Protein AF-A0A3Q0E3S2-F1 (afdb_monomer)

Sequence (79 aa):
YNWQATKASLKERFAFLFNSELLSDVRFVLGKGRGAAAAGGPQRIPAHRFVLAAGSAVFDAMFNGGMATTSAEIELPDV

pLDDT: mean 79.74, std 12.95, range [48.53, 92.38]

Foldseek 3Di:
DCVVVVAPDPVSVVVVCVQDLPPFQAWEWEDPDPPNVVPPDIDIGTDHLVSDLVVDVVSVCCCPNPPHDPDSYDYDDDD

Organism: Carlito syrichta (NCBI:txid1868482)

Structure (mmCIF, N/CA/C/O backbone):
data_AF-A0A3Q0E3S2-F1
#
_entry.id   AF-A0A3Q0E3S2-F1
#
loop_
_atom_site.group_PDB
_atom_site.id
_atom_site.type_symbol
_atom_site.la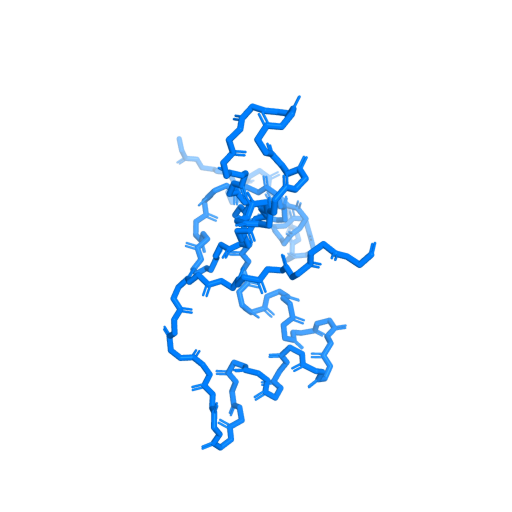bel_atom_id
_atom_site.label_alt_id
_atom_site.label_comp_id
_atom_site.label_asym_id
_atom_site.label_entity_id
_atom_site.label_seq_id
_atom_site.pdbx_PDB_ins_code
_atom_site.Cartn_x
_atom_site.Cartn_y
_atom_site.Cartn_z
_atom_site.occupancy
_atom_site.B_iso_or_equiv
_atom_site.auth_seq_id
_atom_site.auth_comp_id
_atom_site.auth_asym_id
_atom_site.auth_atom_id
_atom_site.pdbx_PDB_model_num
ATOM 1 N N . TYR A 1 1 ? -2.854 8.259 -19.788 1.00 59.06 1 TYR A N 1
ATOM 2 C CA . TYR A 1 1 ? -2.842 7.155 -18.809 1.00 59.06 1 TYR A CA 1
ATOM 3 C C . TYR A 1 1 ? -2.053 5.985 -19.384 1.00 59.06 1 TYR A C 1
ATOM 5 O O . TYR A 1 1 ? -2.603 5.209 -20.146 1.00 59.06 1 TYR A O 1
ATOM 13 N N . ASN A 1 2 ? -0.748 5.911 -19.100 1.00 84.25 2 ASN A N 1
ATOM 14 C CA . ASN A 1 2 ? 0.096 4.746 -19.408 1.00 84.25 2 ASN A CA 1
ATOM 15 C C . ASN A 1 2 ? 1.336 4.749 -18.497 1.00 84.25 2 ASN A C 1
ATOM 17 O O . ASN A 1 2 ? 2.478 4.702 -18.950 1.00 84.25 2 ASN A O 1
ATOM 21 N N . TRP A 1 3 ? 1.118 4.926 -17.192 1.00 85.62 3 TRP A N 1
ATOM 22 C CA . TRP A 1 3 ? 2.222 5.017 -16.236 1.00 85.62 3 TRP A CA 1
ATOM 23 C C . TRP A 1 3 ? 3.009 3.702 -16.189 1.00 85.62 3 TRP A C 1
ATOM 25 O O . TRP A 1 3 ? 4.223 3.742 -16.003 1.00 85.62 3 TRP A O 1
ATOM 35 N N . GLN A 1 4 ? 2.356 2.560 -16.447 1.00 86.25 4 GLN A N 1
ATOM 36 C CA . GLN A 1 4 ? 3.001 1.250 -16.489 1.00 86.25 4 GLN A CA 1
ATOM 37 C C . GLN A 1 4 ? 4.078 1.179 -17.574 1.00 86.25 4 GLN A C 1
ATOM 39 O O . GLN A 1 4 ? 5.159 0.666 -17.299 1.00 86.25 4 GLN A O 1
ATOM 44 N N . ALA A 1 5 ? 3.831 1.734 -18.769 1.00 86.88 5 ALA A N 1
ATOM 45 C CA . ALA A 1 5 ? 4.832 1.756 -19.838 1.00 86.88 5 ALA A CA 1
ATOM 46 C C . ALA A 1 5 ? 6.030 2.664 -19.527 1.00 86.88 5 ALA A C 1
ATOM 48 O O . ALA A 1 5 ? 7.096 2.490 -20.105 1.00 86.88 5 ALA A O 1
ATOM 49 N N . THR A 1 6 ? 5.891 3.607 -18.587 1.00 85.50 6 THR A N 1
ATOM 50 C CA . THR A 1 6 ? 6.998 4.477 -18.146 1.00 85.50 6 THR A CA 1
ATOM 51 C C . THR A 1 6 ? 7.860 3.862 -17.038 1.00 85.50 6 THR A C 1
ATOM 53 O O . THR A 1 6 ? 8.689 4.560 -16.450 1.00 85.50 6 THR A O 1
ATOM 56 N N . LYS A 1 7 ? 7.620 2.598 -16.665 1.00 86.88 7 LYS A N 1
ATOM 57 C CA . LYS A 1 7 ? 8.301 1.899 -15.566 1.00 86.88 7 LYS A CA 1
ATOM 58 C C . LYS A 1 7 ? 8.795 0.550 -16.085 1.00 86.88 7 LYS A C 1
ATOM 60 O O . LYS A 1 7 ? 7.992 -0.331 -16.399 1.00 86.88 7 LYS A O 1
ATOM 65 N N . ALA A 1 8 ? 10.109 0.391 -16.188 1.00 88.19 8 ALA A N 1
ATOM 66 C CA . ALA A 1 8 ? 10.740 -0.774 -16.801 1.00 88.19 8 ALA A CA 1
ATOM 67 C C . ALA A 1 8 ? 10.673 -2.009 -15.889 1.00 88.19 8 ALA A C 1
ATOM 69 O O . ALA A 1 8 ? 10.523 -3.134 -16.365 1.00 88.19 8 ALA A O 1
ATOM 70 N N . SER A 1 9 ? 10.713 -1.811 -14.571 1.00 90.44 9 SER A N 1
ATOM 71 C CA . SER A 1 9 ? 10.754 -2.896 -13.588 1.00 90.44 9 SER A CA 1
ATOM 72 C C . SER A 1 9 ? 9.522 -2.960 -12.683 1.00 90.44 9 SER A C 1
ATOM 74 O O . SER A 1 9 ? 8.799 -1.984 -12.475 1.00 90.44 9 SER A O 1
ATOM 76 N N . LEU A 1 10 ? 9.301 -4.136 -12.085 1.00 87.50 10 LEU A N 1
ATOM 77 C CA . LEU A 1 10 ? 8.274 -4.335 -11.059 1.00 87.50 10 LEU A CA 1
ATOM 78 C C . LEU A 1 10 ? 8.522 -3.425 -9.843 1.00 87.50 10 LEU A C 1
ATOM 80 O O . LEU A 1 10 ? 7.585 -2.833 -9.316 1.00 87.50 10 LEU A O 1
ATOM 84 N N . LYS A 1 11 ? 9.794 -3.258 -9.457 1.00 88.06 11 LYS A N 1
ATOM 85 C CA . LYS A 1 11 ? 10.226 -2.373 -8.369 1.00 88.06 11 LYS A CA 1
ATOM 86 C C . LYS A 1 11 ? 9.791 -0.927 -8.609 1.00 88.06 11 LYS A C 1
ATOM 88 O O . LYS A 1 11 ? 9.221 -0.311 -7.720 1.00 88.06 11 LYS A O 1
ATOM 93 N N . GLU A 1 12 ? 10.018 -0.397 -9.808 1.00 89.19 12 GLU A N 1
ATOM 94 C CA . GLU A 1 12 ? 9.609 0.967 -10.166 1.00 89.19 12 GLU A CA 1
ATOM 95 C C . GLU A 1 12 ? 8.090 1.127 -10.199 1.00 89.19 12 GLU A C 1
ATOM 97 O O . GLU A 1 12 ? 7.572 2.174 -9.816 1.00 89.19 12 GLU A O 1
ATOM 102 N N . ARG A 1 13 ? 7.362 0.090 -10.628 1.00 89.19 13 ARG A N 1
ATOM 103 C CA . ARG A 1 13 ? 5.896 0.098 -10.594 1.00 89.19 13 ARG A CA 1
ATOM 104 C C . ARG A 1 13 ? 5.368 0.142 -9.161 1.00 89.19 13 ARG A C 1
ATOM 106 O O . ARG A 1 13 ? 4.494 0.951 -8.880 1.00 89.19 13 ARG A O 1
ATOM 113 N N . PHE A 1 14 ? 5.928 -0.658 -8.253 1.00 87.50 14 PHE A N 1
ATOM 114 C CA . PHE A 1 14 ? 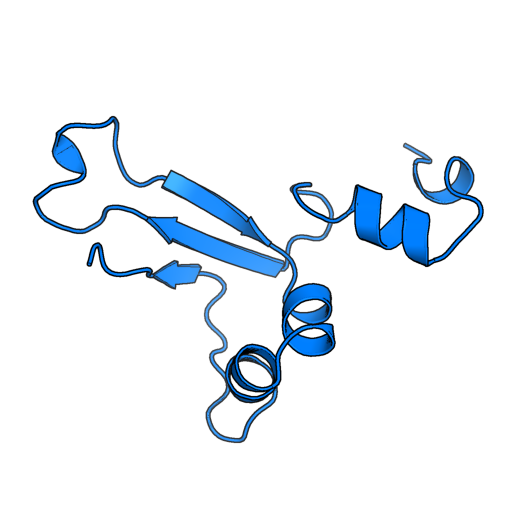5.555 -0.623 -6.836 1.00 87.50 14 PHE A CA 1
ATOM 115 C C . PHE A 1 14 ? 5.967 0.674 -6.144 1.00 87.50 14 PHE A C 1
ATOM 117 O O . PHE A 1 14 ? 5.185 1.208 -5.369 1.00 87.50 14 PHE A O 1
ATOM 124 N N . ALA A 1 15 ? 7.135 1.228 -6.472 1.00 86.75 15 ALA A N 1
ATOM 125 C CA . ALA A 1 15 ? 7.551 2.537 -5.976 1.00 86.75 15 ALA A CA 1
ATOM 126 C C . ALA A 1 15 ? 6.627 3.667 -6.460 1.00 86.75 15 ALA A C 1
ATOM 128 O O . ALA A 1 15 ? 6.398 4.619 -5.728 1.00 86.75 15 ALA A O 1
ATOM 129 N N . PHE A 1 16 ? 6.085 3.558 -7.678 1.00 86.75 16 PHE A N 1
ATOM 130 C CA . PHE A 1 16 ? 5.094 4.504 -8.194 1.00 86.75 16 PHE A CA 1
ATOM 131 C C . PHE A 1 16 ? 3.723 4.346 -7.525 1.00 86.75 16 PHE A C 1
ATOM 133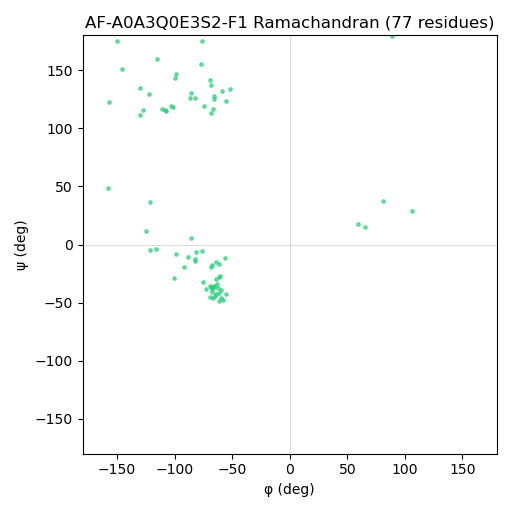 O O . PHE A 1 16 ? 3.037 5.337 -7.295 1.00 86.75 16 PHE A O 1
ATOM 140 N N . LEU A 1 17 ? 3.306 3.108 -7.244 1.00 86.19 17 LEU A N 1
ATOM 141 C CA . LEU A 1 17 ? 2.054 2.846 -6.534 1.00 86.19 17 LEU A CA 1
ATOM 142 C C . LEU A 1 17 ? 2.136 3.306 -5.078 1.00 86.19 17 LEU A C 1
ATOM 144 O O . LEU A 1 17 ? 1.165 3.845 -4.564 1.00 86.19 17 LEU A O 1
ATOM 148 N N . PHE A 1 18 ? 3.293 3.154 -4.435 1.00 80.06 18 PHE A N 1
ATOM 149 C CA . PHE A 1 18 ? 3.532 3.649 -3.086 1.00 80.06 18 PHE A CA 1
ATOM 150 C C . PHE A 1 18 ? 3.240 5.159 -3.004 1.00 80.06 18 PHE A C 1
ATOM 152 O O . PHE A 1 18 ? 3.796 5.946 -3.766 1.00 80.06 18 PHE A O 1
ATOM 159 N N . ASN A 1 19 ? 2.349 5.558 -2.090 1.00 70.69 19 ASN A N 1
ATOM 160 C CA . ASN A 1 19 ? 1.825 6.926 -1.932 1.00 70.69 19 ASN A CA 1
ATOM 161 C C . ASN A 1 19 ? 0.972 7.470 -3.099 1.00 70.69 19 ASN A C 1
ATOM 163 O O . ASN A 1 19 ? 0.706 8.671 -3.152 1.00 70.69 19 ASN A O 1
ATOM 167 N N . SER A 1 20 ? 0.507 6.618 -4.015 1.00 83.56 20 SER A N 1
ATOM 168 C CA . SER A 1 20 ? -0.497 6.979 -5.019 1.00 83.56 20 SER A CA 1
ATOM 169 C C . SER A 1 20 ? -1.887 6.509 -4.596 1.00 83.56 20 SER A C 1
ATOM 171 O O . SER A 1 20 ? -2.055 5.411 -4.071 1.00 83.56 20 SER A O 1
ATOM 173 N N . GLU A 1 21 ? -2.921 7.294 -4.897 1.00 87.19 21 GLU A N 1
ATOM 174 C CA . GLU A 1 21 ? -4.312 6.837 -4.760 1.00 87.19 21 GLU A CA 1
ATOM 175 C C . GLU A 1 21 ? -4.673 5.738 -5.769 1.00 87.19 21 GLU A C 1
ATOM 177 O O . GLU A 1 21 ? -5.653 5.007 -5.588 1.00 87.19 21 GLU A O 1
ATOM 182 N N . LEU A 1 22 ? -3.881 5.597 -6.834 1.00 87.69 22 LEU A N 1
ATOM 183 C CA . LEU A 1 22 ? -4.132 4.634 -7.889 1.00 87.69 22 LEU A CA 1
ATOM 184 C C . LEU A 1 22 ? -4.010 3.200 -7.359 1.00 87.69 22 LEU A C 1
ATOM 186 O O . LEU A 1 22 ? -2.979 2.815 -6.811 1.00 87.69 22 LEU A O 1
ATOM 190 N N . LEU A 1 23 ? -5.067 2.407 -7.563 1.00 87.06 23 LEU A N 1
ATOM 191 C CA . LEU A 1 23 ? -5.196 1.029 -7.067 1.00 87.06 23 LEU A CA 1
ATOM 192 C C . LEU A 1 23 ? -5.112 0.891 -5.534 1.00 87.06 23 LEU A C 1
ATOM 194 O O . LEU A 1 23 ? -4.889 -0.214 -5.049 1.00 87.06 23 LEU A O 1
ATOM 198 N N . SER A 1 24 ? -5.286 1.980 -4.776 1.00 89.56 24 SER A N 1
ATOM 199 C CA . SER A 1 24 ? -5.373 1.892 -3.316 1.00 89.56 24 SER A CA 1
ATOM 200 C C . SER A 1 24 ? -6.632 1.123 -2.901 1.00 89.56 24 SER A C 1
ATOM 202 O O . SER A 1 24 ? -7.740 1.419 -3.351 1.00 89.56 24 SER A O 1
ATOM 204 N N . ASP A 1 25 ? -6.454 0.113 -2.055 1.00 90.19 25 ASP A N 1
ATOM 205 C CA . ASP A 1 25 ? -7.503 -0.787 -1.554 1.00 90.19 25 ASP A CA 1
ATOM 206 C C . ASP A 1 25 ? -7.703 -0.661 -0.033 1.00 90.19 25 ASP A C 1
ATOM 208 O O . ASP A 1 25 ? -8.617 -1.262 0.538 1.00 90.19 25 ASP A O 1
ATOM 212 N N . VAL A 1 26 ? -6.881 0.158 0.627 1.00 90.38 26 VAL A N 1
ATOM 213 C CA . VAL A 1 26 ? -7.004 0.481 2.046 1.00 90.38 26 VAL A CA 1
ATOM 214 C C . VAL A 1 26 ? -6.577 1.921 2.321 1.00 90.38 26 VAL A C 1
ATOM 216 O O . VAL A 1 26 ? -5.762 2.499 1.602 1.00 90.38 26 VAL A O 1
ATOM 219 N N . ARG A 1 27 ? -7.153 2.533 3.356 1.00 89.69 27 ARG A N 1
ATOM 220 C CA . ARG A 1 27 ? -6.832 3.8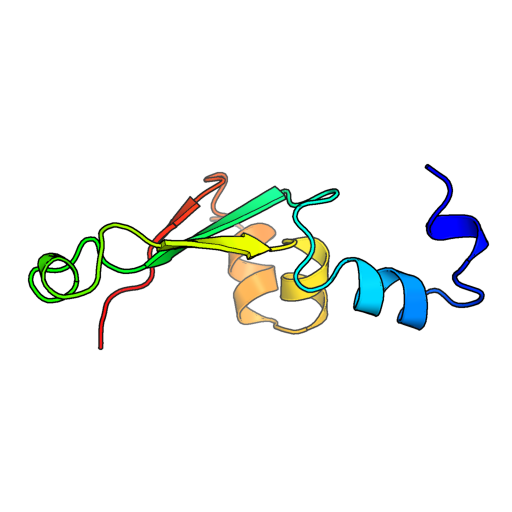93 3.795 1.00 89.69 27 ARG A CA 1
ATOM 221 C C . ARG A 1 27 ? -6.570 3.915 5.288 1.00 89.69 27 ARG A C 1
ATOM 223 O O . ARG A 1 27 ? -7.357 3.373 6.058 1.00 89.69 27 ARG A O 1
ATOM 230 N N . PHE A 1 28 ? -5.509 4.589 5.701 1.00 87.81 28 PHE A N 1
ATOM 231 C CA . PHE A 1 28 ? -5.289 4.892 7.109 1.00 87.81 28 PHE A CA 1
ATOM 232 C C . PHE A 1 28 ? -6.029 6.168 7.473 1.00 87.81 28 PHE A C 1
ATOM 234 O O . PHE A 1 28 ? -5.907 7.169 6.771 1.00 87.81 28 PHE A O 1
ATOM 241 N N . VAL A 1 29 ? -6.795 6.129 8.554 1.00 85.31 29 VAL A N 1
ATOM 242 C CA . VAL A 1 29 ? -7.515 7.278 9.095 1.00 85.31 29 VAL A CA 1
ATOM 243 C C . VAL A 1 29 ? -6.812 7.700 10.376 1.00 85.31 29 VAL A C 1
ATOM 245 O O . VAL A 1 29 ? -6.777 6.950 11.350 1.00 85.31 29 VAL A O 1
ATOM 248 N N . LEU A 1 30 ? -6.243 8.898 10.352 1.00 77.25 30 LEU A N 1
ATOM 249 C CA . LEU A 1 30 ? -5.600 9.540 11.493 1.00 77.25 30 LEU A CA 1
ATOM 250 C C . LEU A 1 30 ? -6.568 10.541 12.122 1.00 77.25 30 LEU A C 1
ATOM 252 O O . LEU A 1 30 ? -7.335 11.201 11.414 1.00 77.25 30 LEU A O 1
ATOM 256 N N . GLY A 1 31 ? -6.500 10.698 13.443 1.00 63.31 31 GLY A N 1
ATOM 257 C CA . GLY A 1 31 ? -7.081 11.863 14.095 1.00 63.31 31 GLY A CA 1
ATOM 258 C C . GLY A 1 31 ? -8.590 11.840 14.356 1.00 63.31 31 GLY A C 1
ATOM 259 O O . GLY A 1 31 ? -9.255 12.873 14.287 1.00 63.31 31 GLY A O 1
ATOM 260 N N . LYS A 1 32 ? -9.157 10.683 14.711 1.00 57.44 32 LYS A N 1
ATOM 261 C CA . LYS A 1 32 ? -10.459 10.650 15.412 1.00 57.44 32 LYS A CA 1
ATOM 262 C C . LYS A 1 32 ? -10.327 10.904 16.926 1.00 57.44 32 LYS A C 1
ATOM 264 O O . LYS A 1 32 ? -11.339 11.031 17.613 1.00 57.44 32 LYS A O 1
ATOM 269 N N . GLY A 1 33 ? -9.100 10.990 17.450 1.00 55.09 33 GLY A N 1
ATOM 270 C CA . GLY A 1 33 ? -8.807 11.313 18.846 1.00 55.09 33 GLY A CA 1
ATOM 271 C C . GLY A 1 33 ? -8.951 12.805 19.162 1.00 55.09 33 GLY A C 1
ATOM 272 O O . GLY A 1 33 ? -8.807 13.669 18.297 1.00 55.09 33 GLY A O 1
ATOM 273 N N . ARG A 1 34 ? -9.205 13.124 20.438 1.00 51.44 34 ARG A N 1
ATOM 274 C CA . ARG A 1 34 ? -9.473 14.482 20.965 1.00 51.44 34 ARG A CA 1
ATOM 275 C C . ARG A 1 34 ? -8.366 15.521 20.664 1.00 51.44 34 ARG A C 1
ATOM 277 O O . ARG A 1 34 ? -8.612 16.707 20.854 1.00 51.44 34 ARG A O 1
ATOM 284 N N . GLY A 1 35 ? -7.191 15.097 20.182 1.00 49.53 35 GLY A N 1
ATOM 285 C CA . GLY A 1 35 ? -6.058 15.950 19.796 1.00 49.53 35 GLY A CA 1
ATOM 286 C C . GLY A 1 35 ? -6.009 16.384 18.322 1.00 49.53 35 GLY A C 1
ATOM 287 O O . GLY A 1 35 ? -5.384 17.394 18.013 1.00 49.53 35 GLY A O 1
ATOM 288 N N . ALA A 1 36 ? -6.701 15.704 17.406 1.00 48.53 36 ALA A N 1
ATOM 289 C CA . ALA A 1 36 ? -6.608 15.992 15.968 1.00 48.53 36 ALA A CA 1
ATOM 290 C C . ALA A 1 36 ? -7.594 17.055 15.455 1.00 48.53 36 ALA A C 1
ATOM 292 O O . ALA A 1 36 ? -7.431 17.598 14.360 1.00 48.53 36 ALA A O 1
ATOM 293 N N . ALA A 1 37 ? -8.569 17.444 16.281 1.00 48.59 37 ALA A N 1
ATOM 294 C CA . ALA A 1 37 ? -9.387 18.629 16.026 1.00 48.59 37 ALA A CA 1
ATOM 295 C C . ALA A 1 37 ? -8.548 19.926 15.976 1.00 48.59 37 ALA A C 1
ATOM 297 O O . ALA A 1 37 ? -9.010 20.926 15.433 1.00 48.59 37 ALA A O 1
ATOM 298 N N . ALA A 1 38 ? -7.309 19.907 16.486 1.00 51.59 38 ALA A N 1
ATOM 299 C CA . ALA A 1 38 ? -6.388 21.039 16.437 1.00 51.59 38 ALA A CA 1
ATOM 300 C C . ALA A 1 38 ? -5.621 21.178 15.101 1.00 51.59 38 ALA A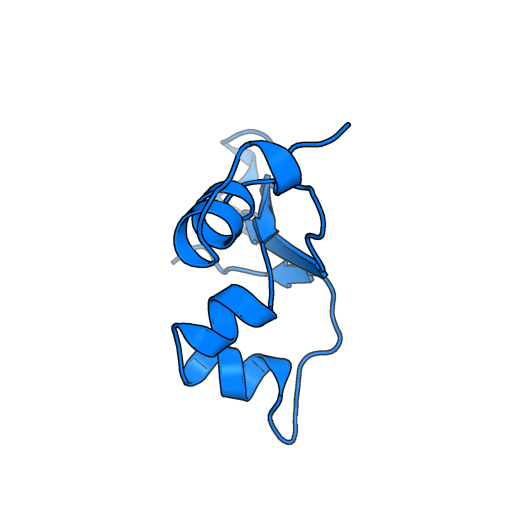 C 1
ATOM 302 O O . ALA A 1 38 ? -5.016 22.223 14.878 1.00 51.59 38 ALA A O 1
ATOM 303 N N . ALA A 1 39 ? -5.646 20.171 14.210 1.00 53.19 39 ALA A N 1
ATOM 304 C CA . ALA A 1 39 ? -4.782 20.122 13.019 1.00 53.19 39 ALA A CA 1
ATOM 305 C C . ALA A 1 39 ? -5.506 19.949 11.663 1.00 53.19 39 ALA A C 1
ATOM 307 O O . ALA A 1 39 ? -4.845 19.733 10.652 1.00 53.19 39 ALA A O 1
ATOM 308 N N . GLY A 1 40 ? -6.838 20.092 11.599 1.00 57.06 40 GLY A N 1
ATOM 309 C CA . GLY A 1 40 ? -7.553 20.159 10.309 1.00 57.06 40 GLY A CA 1
ATOM 310 C C . GLY A 1 40 ? -8.367 18.923 9.900 1.00 57.06 40 GLY A C 1
ATOM 311 O O . GLY A 1 40 ? -8.582 18.708 8.710 1.00 57.06 40 GLY A O 1
ATOM 312 N N . GLY A 1 41 ? -8.884 18.151 10.861 1.00 62.06 41 GLY A N 1
ATOM 313 C CA . GLY A 1 41 ? -9.841 17.065 10.604 1.00 62.06 41 GLY A CA 1
ATOM 314 C C . GLY A 1 41 ? -9.194 15.701 10.316 1.00 62.06 41 GLY A C 1
ATOM 315 O O . GLY A 1 41 ? -7.971 15.576 10.352 1.00 62.06 41 GLY A O 1
ATOM 316 N N . PRO A 1 42 ? -10.004 14.650 10.078 1.00 67.31 42 PRO A N 1
ATOM 317 C CA . PRO A 1 42 ? -9.500 13.291 9.900 1.00 67.31 42 PRO A CA 1
ATOM 318 C C . PRO A 1 42 ? -8.669 13.175 8.616 1.00 67.31 42 PRO A C 1
ATOM 320 O O . PRO A 1 42 ? -9.195 13.332 7.510 1.00 67.31 42 PRO A O 1
ATOM 323 N N . GLN A 1 43 ? -7.379 12.863 8.749 1.00 79.31 43 GLN A N 1
ATOM 324 C CA . GLN A 1 43 ? -6.481 12.696 7.607 1.00 79.31 43 GLN A CA 1
ATOM 325 C C . GLN A 1 43 ? -6.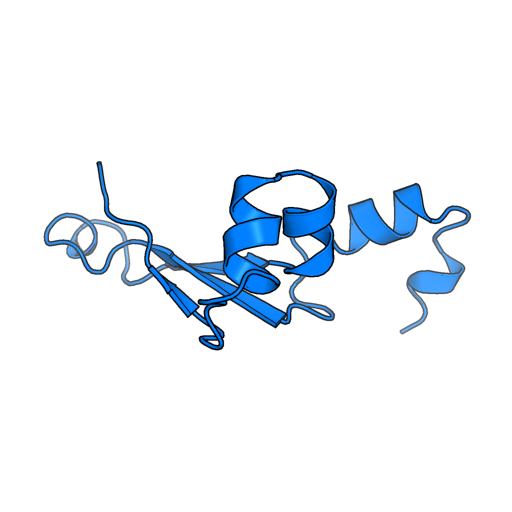558 11.258 7.091 1.00 79.31 43 GLN A C 1
ATOM 327 O O . GLN A 1 43 ? -6.369 10.306 7.847 1.00 79.31 43 GLN A O 1
ATOM 332 N N . ARG A 1 44 ? -6.829 11.100 5.791 1.00 84.31 44 ARG A N 1
ATOM 333 C CA . ARG A 1 44 ? -6.939 9.794 5.125 1.00 84.31 44 ARG A CA 1
ATOM 334 C C . ARG A 1 44 ? -5.729 9.583 4.226 1.00 84.31 44 ARG A C 1
ATOM 336 O O . ARG A 1 44 ? -5.559 10.321 3.262 1.00 84.31 44 ARG A O 1
ATOM 343 N N . ILE A 1 4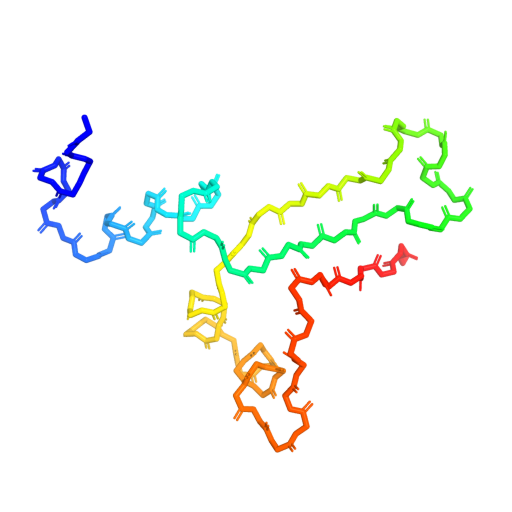5 ? -4.908 8.585 4.529 1.00 86.88 45 ILE A N 1
ATOM 344 C CA . ILE A 1 45 ? -3.720 8.242 3.740 1.00 86.88 45 ILE A CA 1
ATOM 345 C C . ILE A 1 45 ? -4.030 6.998 2.899 1.00 86.88 45 ILE A C 1
ATOM 347 O O . ILE A 1 45 ? -4.339 5.956 3.482 1.00 86.88 45 ILE A O 1
ATOM 351 N N . PRO A 1 46 ? -3.973 7.069 1.557 1.00 89.75 46 PRO A N 1
ATOM 352 C CA . PRO A 1 46 ? -4.158 5.903 0.698 1.00 89.75 46 PRO A CA 1
ATOM 353 C C . PRO A 1 46 ? -2.982 4.929 0.831 1.00 89.75 46 PRO A C 1
ATOM 355 O O . PRO A 1 46 ? -1.827 5.343 0.928 1.00 89.75 46 PRO A O 1
ATOM 358 N N . ALA A 1 47 ? -3.273 3.632 0.811 1.00 90.62 47 ALA A N 1
ATOM 359 C CA . ALA A 1 47 ? -2.278 2.570 0.863 1.00 90.62 47 ALA A CA 1
ATOM 360 C C . ALA A 1 47 ? -2.749 1.307 0.116 1.00 90.62 47 ALA A C 1
ATOM 362 O O . ALA A 1 47 ? -3.879 1.232 -0.377 1.00 90.62 47 ALA A O 1
ATOM 363 N N . HIS A 1 48 ? -1.857 0.315 0.032 1.00 92.38 48 HIS A N 1
ATOM 364 C CA . HIS A 1 48 ? -2.057 -0.918 -0.733 1.00 92.38 48 HIS A CA 1
ATOM 365 C C . HIS A 1 48 ? -1.802 -2.132 0.158 1.00 92.38 48 HIS A C 1
ATOM 367 O O . HIS A 1 48 ? -0.664 -2.353 0.584 1.00 92.38 48 HIS A O 1
ATOM 373 N N . ARG A 1 49 ? -2.824 -2.957 0.407 1.00 90.38 49 ARG A N 1
ATOM 374 C CA . ARG A 1 49 ? -2.736 -4.155 1.261 1.00 90.38 49 ARG A CA 1
ATOM 375 C C . ARG A 1 49 ? -1.643 -5.099 0.788 1.00 90.38 49 ARG A C 1
ATOM 377 O O . ARG A 1 49 ? -0.862 -5.571 1.603 1.00 90.38 49 ARG A O 1
ATOM 384 N N . PHE A 1 50 ? -1.535 -5.310 -0.526 1.00 89.38 50 PHE A N 1
ATOM 385 C CA . PHE A 1 50 ? -0.491 -6.157 -1.108 1.00 89.38 50 PHE A CA 1
ATOM 386 C C . PHE A 1 50 ? 0.922 -5.654 -0.781 1.00 89.38 50 PHE A C 1
ATOM 388 O O . PHE A 1 50 ? 1.777 -6.435 -0.375 1.00 89.38 50 PHE A O 1
ATOM 395 N N . VAL A 1 51 ? 1.167 -4.347 -0.928 1.00 89.50 51 VAL A N 1
ATOM 396 C CA . VAL A 1 51 ? 2.487 -3.750 -0.661 1.00 89.50 51 VAL A CA 1
ATOM 397 C C . VAL A 1 51 ? 2.821 -3.824 0.829 1.00 89.50 51 VAL A C 1
ATOM 399 O O . VAL A 1 51 ? 3.950 -4.152 1.187 1.00 89.50 51 VAL A O 1
ATOM 402 N N . LEU A 1 52 ? 1.836 -3.570 1.695 1.00 89.69 52 LEU A N 1
ATOM 403 C CA . LEU A 1 52 ? 1.990 -3.654 3.147 1.00 89.69 52 LEU A CA 1
ATOM 404 C C . LEU A 1 52 ? 2.239 -5.090 3.626 1.00 89.69 52 LEU A C 1
ATOM 406 O O . LEU A 1 52 ? 3.156 -5.311 4.412 1.00 89.69 52 LEU A O 1
ATOM 410 N N . ALA A 1 53 ? 1.465 -6.059 3.132 1.00 91.19 53 ALA A N 1
ATOM 411 C CA . ALA A 1 53 ? 1.613 -7.474 3.470 1.00 91.19 53 ALA A CA 1
ATOM 412 C C . ALA A 1 53 ? 2.961 -8.032 2.993 1.00 91.19 53 ALA A C 1
ATOM 414 O O . ALA A 1 53 ? 3.661 -8.694 3.753 1.00 91.19 53 ALA A O 1
ATOM 415 N N . ALA A 1 54 ? 3.386 -7.683 1.773 1.00 90.25 54 ALA A N 1
ATOM 416 C CA . ALA A 1 54 ? 4.690 -8.088 1.249 1.00 90.25 54 ALA A CA 1
ATOM 417 C C . ALA A 1 54 ? 5.869 -7.561 2.091 1.00 90.25 54 ALA A C 1
ATOM 419 O O . ALA A 1 54 ? 6.935 -8.174 2.102 1.00 90.25 54 ALA A O 1
ATOM 420 N N . GLY A 1 55 ? 5.692 -6.428 2.780 1.00 88.81 55 GLY A N 1
ATOM 421 C CA . GLY A 1 55 ? 6.718 -5.799 3.615 1.00 88.81 55 GLY A CA 1
ATOM 422 C C . GLY A 1 55 ? 6.620 -6.087 5.117 1.00 88.81 55 GLY A C 1
ATOM 423 O O . GLY A 1 55 ? 7.514 -5.676 5.854 1.00 88.81 55 GLY A O 1
ATOM 424 N N . SER A 1 56 ? 5.557 -6.737 5.605 1.00 90.94 56 SER A N 1
ATOM 425 C CA . SER A 1 56 ? 5.310 -6.898 7.044 1.00 90.94 56 SER A CA 1
ATOM 426 C C . SER A 1 56 ? 4.407 -8.087 7.358 1.00 90.94 56 SER A C 1
ATOM 428 O O . SER A 1 56 ? 3.242 -8.115 6.967 1.00 90.94 56 SER A O 1
ATOM 430 N N . ALA A 1 57 ? 4.908 -9.009 8.185 1.00 90.56 57 ALA A N 1
ATOM 431 C CA . ALA A 1 57 ? 4.133 -10.145 8.686 1.00 90.56 57 ALA A CA 1
ATOM 432 C C . ALA A 1 57 ? 2.911 -9.722 9.525 1.00 90.56 57 ALA A C 1
ATOM 434 O O . ALA A 1 57 ? 1.909 -10.431 9.560 1.00 90.56 57 ALA A O 1
ATOM 435 N N . VAL A 1 58 ? 2.964 -8.554 10.179 1.00 89.75 58 VAL A N 1
ATOM 436 C CA . VAL A 1 58 ? 1.819 -8.013 10.929 1.00 89.75 58 VAL A CA 1
ATOM 437 C C . VAL A 1 58 ? 0.713 -7.587 9.969 1.00 89.75 58 VAL A C 1
ATOM 439 O O . VAL A 1 58 ? -0.446 -7.927 10.188 1.00 89.75 58 VAL A O 1
ATOM 442 N N . PHE A 1 59 ? 1.063 -6.882 8.888 1.00 89.56 59 PHE A N 1
ATOM 443 C CA . PHE A 1 59 ? 0.083 -6.496 7.871 1.00 89.56 59 PHE A CA 1
ATOM 444 C C . PHE A 1 59 ? -0.422 -7.704 7.081 1.00 89.56 59 PHE A C 1
ATOM 446 O O . PHE A 1 59 ? -1.607 -7.763 6.768 1.00 89.56 59 PHE A O 1
ATOM 453 N N . ASP A 1 60 ? 0.429 -8.694 6.818 1.00 90.25 60 ASP A N 1
ATOM 454 C CA . ASP A 1 60 ? 0.002 -9.946 6.195 1.00 90.25 60 ASP A CA 1
ATOM 455 C C . ASP A 1 60 ? -1.030 -10.681 7.063 1.00 90.25 60 ASP A C 1
ATOM 457 O O . ASP A 1 60 ? -2.119 -10.996 6.593 1.00 90.25 60 ASP A O 1
ATOM 461 N N . ALA A 1 61 ? -0.776 -10.839 8.365 1.00 90.19 61 ALA A N 1
ATOM 462 C CA . ALA A 1 61 ? -1.756 -11.413 9.288 1.00 90.19 61 ALA A CA 1
ATOM 463 C C . ALA A 1 61 ? -3.035 -10.561 9.400 1.00 90.19 61 ALA A C 1
ATOM 465 O O . ALA A 1 61 ? -4.138 -11.104 9.483 1.00 90.19 61 ALA A O 1
ATOM 466 N N . MET A 1 62 ? -2.906 -9.232 9.369 1.00 87.88 62 MET A N 1
ATOM 467 C CA . MET A 1 62 ? -4.035 -8.303 9.439 1.00 87.88 62 MET A CA 1
ATOM 468 C C . MET A 1 62 ? -4.956 -8.388 8.213 1.00 87.88 62 MET A C 1
ATOM 470 O O . MET A 1 62 ? -6.171 -8.253 8.365 1.00 87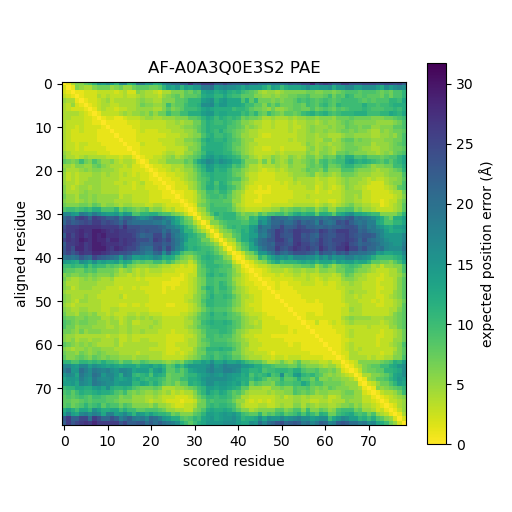.88 62 MET A O 1
ATOM 474 N N . PHE A 1 63 ? -4.408 -8.604 7.011 1.00 87.56 63 PHE A N 1
ATOM 475 C CA . PHE A 1 63 ? -5.171 -8.612 5.754 1.00 87.56 63 PHE A CA 1
ATOM 476 C C . PHE A 1 63 ? -5.499 -10.005 5.214 1.00 87.56 63 PHE A C 1
ATOM 478 O O . PHE A 1 63 ? -6.515 -10.156 4.540 1.00 87.56 63 PHE A O 1
ATOM 485 N N . ASN A 1 64 ? -4.667 -11.004 5.503 1.00 86.12 64 ASN A N 1
ATOM 486 C CA . ASN A 1 64 ? -4.763 -12.358 4.951 1.00 86.12 64 ASN A CA 1
ATOM 487 C C . ASN A 1 64 ? -4.909 -13.446 6.035 1.00 86.12 64 ASN A C 1
ATOM 489 O O . ASN A 1 64 ? -5.079 -14.618 5.705 1.00 86.12 64 ASN A O 1
ATOM 493 N N . GLY A 1 65 ? -4.838 -13.093 7.325 1.00 82.00 65 GLY A N 1
ATOM 494 C CA . GLY A 1 65 ? -4.964 -14.042 8.436 1.00 82.00 65 GLY A CA 1
ATOM 495 C C . GLY A 1 65 ? -6.401 -14.501 8.721 1.00 82.00 65 GLY A C 1
ATOM 496 O O . GLY A 1 65 ? -7.373 -14.000 8.164 1.00 82.00 65 GLY A O 1
ATOM 497 N N . GLY A 1 66 ? -6.558 -15.448 9.654 1.00 74.88 66 GLY A N 1
ATOM 498 C CA . GLY A 1 66 ? -7.858 -16.063 9.983 1.00 74.88 66 GLY A CA 1
ATOM 499 C C . GLY A 1 66 ? -8.920 -15.114 10.568 1.00 74.88 66 GLY A C 1
ATOM 500 O O . GLY A 1 66 ? -10.098 -15.455 10.580 1.00 74.88 66 GLY A O 1
ATOM 501 N N . MET A 1 67 ? -8.517 -13.923 11.020 1.00 71.19 67 MET A N 1
ATOM 502 C CA . MET A 1 67 ? -9.401 -12.825 11.442 1.00 71.19 67 MET A CA 1
ATOM 503 C C . MET A 1 67 ? -9.134 -11.561 10.612 1.00 71.19 67 MET A C 1
ATOM 505 O O . MET A 1 67 ? -9.135 -10.449 11.142 1.00 71.19 67 MET A O 1
ATOM 509 N N . ALA A 1 68 ? -8.832 -11.738 9.323 1.00 75.50 68 ALA A N 1
ATOM 510 C CA . ALA A 1 68 ? -8.494 -10.647 8.425 1.00 75.50 68 ALA A CA 1
ATOM 511 C C . ALA A 1 68 ? -9.540 -9.529 8.466 1.00 75.50 68 ALA A C 1
ATOM 513 O O . ALA A 1 68 ? -10.751 -9.752 8.382 1.00 75.50 68 ALA A O 1
ATOM 514 N N . THR A 1 69 ? -9.051 -8.299 8.561 1.00 70.31 69 THR A N 1
ATOM 515 C CA . THR A 1 69 ? -9.903 -7.119 8.518 1.00 70.31 69 THR A CA 1
ATOM 516 C C . THR A 1 69 ? -10.370 -6.894 7.084 1.00 70.31 69 THR A C 1
ATOM 518 O O . THR A 1 69 ? -9.570 -6.641 6.185 1.00 70.31 69 THR A O 1
ATOM 521 N N . THR A 1 70 ? -11.683 -6.939 6.856 1.00 72.56 70 THR A N 1
ATOM 522 C CA . THR A 1 70 ? -12.272 -6.612 5.546 1.00 72.56 70 THR A CA 1
ATOM 523 C C . THR A 1 70 ? -12.441 -5.107 5.340 1.00 72.56 70 THR A C 1
ATOM 525 O O . THR A 1 70 ? -12.605 -4.664 4.202 1.00 72.56 70 THR A O 1
ATOM 528 N N . SER A 1 71 ? -12.333 -4.312 6.412 1.00 79.38 71 SER A N 1
ATOM 529 C CA . SER A 1 71 ? -12.479 -2.855 6.378 1.00 79.38 71 SER A CA 1
ATOM 530 C C . SER A 1 71 ? -11.476 -2.194 5.432 1.00 79.38 71 SER A C 1
ATOM 532 O O . SER A 1 71 ? -10.272 -2.457 5.475 1.00 79.38 71 SER A O 1
ATOM 534 N N . ALA A 1 72 ? -11.980 -1.302 4.582 1.00 81.94 72 ALA A N 1
ATOM 535 C CA . ALA A 1 72 ? -11.165 -0.450 3.719 1.00 81.94 72 ALA A CA 1
ATOM 536 C C . ALA A 1 72 ? -10.51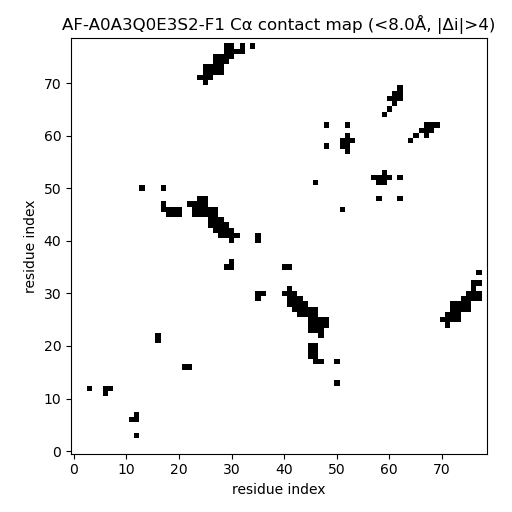9 0.722 4.486 1.00 81.94 72 ALA A C 1
ATOM 538 O O . ALA A 1 72 ? -9.725 1.465 3.913 1.00 81.94 72 ALA A O 1
ATOM 539 N N . GLU A 1 73 ? -10.846 0.888 5.770 1.00 84.88 73 GLU A N 1
ATOM 540 C CA . GLU A 1 73 ? -10.298 1.923 6.644 1.00 84.88 73 GLU A CA 1
ATOM 541 C C . GLU A 1 73 ? -9.633 1.298 7.869 1.00 84.88 73 GLU A C 1
ATOM 543 O O . GLU A 1 73 ? -10.236 0.469 8.555 1.00 84.88 73 GLU A O 1
ATOM 548 N N . ILE A 1 74 ? -8.395 1.713 8.130 1.00 85.06 74 ILE A N 1
ATOM 549 C CA . ILE A 1 74 ? -7.618 1.351 9.314 1.00 85.06 74 ILE A CA 1
ATOM 550 C C . ILE A 1 74 ? -7.471 2.599 10.169 1.00 85.06 74 ILE A C 1
ATOM 552 O O . ILE A 1 74 ? -6.856 3.577 9.747 1.00 85.06 74 ILE A O 1
ATOM 556 N N . GLU A 1 75 ? -8.027 2.565 11.371 1.00 83.31 75 GLU A N 1
ATOM 557 C CA . GLU A 1 75 ? -7.893 3.657 12.328 1.00 83.31 75 GLU A CA 1
ATOM 558 C C . GLU A 1 75 ? -6.560 3.536 13.064 1.00 83.31 75 GLU A C 1
ATOM 560 O O . GLU A 1 75 ? -6.241 2.485 13.623 1.00 83.31 75 GLU A O 1
ATOM 565 N N . LEU A 1 76 ? -5.775 4.611 13.049 1.00 76.81 76 LEU A N 1
ATOM 566 C CA . LEU A 1 76 ? -4.535 4.698 13.810 1.00 76.81 76 LEU A CA 1
ATOM 567 C C . LEU A 1 76 ? -4.802 5.529 15.073 1.00 76.81 76 LEU A C 1
ATOM 569 O O . LEU A 1 76 ? -5.196 6.692 14.941 1.00 76.81 76 LEU A O 1
ATOM 573 N N . PRO A 1 77 ? -4.635 4.962 16.284 1.00 65.75 77 PRO A N 1
ATOM 574 C CA . PRO A 1 77 ? -4.734 5.740 17.511 1.00 65.75 77 PRO A CA 1
ATOM 575 C C . PRO A 1 77 ? -3.553 6.715 17.605 1.00 65.75 77 PRO A C 1
ATOM 577 O O . PRO A 1 77 ? -2.416 6.339 17.321 1.00 65.75 77 PRO A O 1
ATOM 580 N N . ASP A 1 78 ? -3.826 7.956 18.011 1.00 61.62 78 ASP A N 1
ATOM 581 C CA . ASP A 1 78 ? -2.780 8.917 18.372 1.00 61.62 78 ASP A CA 1
ATOM 582 C C . ASP A 1 78 ? -2.122 8.408 19.674 1.00 61.62 78 ASP A C 1
ATOM 584 O O . ASP A 1 78 ? -2.805 8.308 20.698 1.00 61.62 78 ASP A O 1
ATOM 588 N N . VAL A 1 79 ? -0.843 8.010 19.620 1.00 52.91 79 VAL A N 1
ATOM 589 C CA . VAL A 1 79 ? -0.048 7.554 20.784 1.00 52.91 79 VAL A CA 1
ATOM 590 C C . VAL A 1 79 ? 0.696 8.727 21.403 1.00 52.91 79 VAL A C 1
ATOM 592 O O . VAL A 1 79 ? 1.282 9.513 20.625 1.00 52.91 79 VAL A O 1
#

InterPro domains:
  IPR000210 BTB/POZ domain [PF00651] (17-79)
  IPR000210 BTB/POZ domain [PS50097] (24-79)
  IPR011333 SKP1/BTB/POZ domain superfamily [G3DSA:3.30.710.10] (1-79)
  IPR011333 SKP1/BTB/POZ domain superfamily [SSF54695] (3-79)

Mean predicted aligned error: 7.95 Å

Solvent-accessible surface area (backbone atoms only — not comparable to full-atom values): 4782 Å² total; per-residue (Å²): 142,63,70,66,82,76,33,96,44,71,67,52,46,51,60,58,40,56,87,26,70,66,85,42,67,31,27,40,37,36,36,90,49,94,70,23,74,80,76,79,51,70,46,74,44,52,34,42,60,67,64,45,26,77,74,30,73,68,45,28,43,43,60,73,32,100,80,38,57,83,64,50,62,45,78,50,79,87,128

Nearest PDB structures (foldseek):
  2vkp-assembly1_B-2  TM=8.601E-01  e=1.553E-05  Homo sapiens
  5x4m-assembly1_A  TM=7.723E-01  e=1.885E-02  Homo sapiens
  6y17-assembly1_B  TM=7.617E-01  e=2.153E-02  Homo sapiens
  7x4w-assembly1_D  TM=6.823E-01  e=3.000E-02  Homo sapiens

Secondary structure (DSSP, 8-state):
--TGGG--SHHHHHHHHTT-STT--EEEEE--STTGGGTTS-EEEEE-HHHHHHH-HHHHHHHHSTT----SEEEEP--

Radius of gyration: 14.96 Å; Cα contacts (8 Å, |Δi|>4): 100; chains: 1; bounding box: 23×37×41 Å